Protein AF-K2G8P8-F1 (afdb_monomer_lite)

Sequence (103 aa):
MLDFNSLFNLWQKSDIKIIGENWNLTINSSLSLSWKKTIILESWNLTINKDLTYTDKDSSWAFIVKNWNIKISKDVKKISGIFITLNWAIQSLNNETTPNQLV

Organism: NCBI:txid1234023

Structure (mmCIF, N/CA/C/O backbone):
data_AF-K2G8P8-F1
#
_entry.id   AF-K2G8P8-F1
#
loop_
_atom_site.group_PDB
_atom_site.id
_atom_site.type_symbol
_atom_site.label_atom_id
_atom_site.label_alt_id
_atom_site.label_comp_id
_atom_site.label_asym_id
_atom_site.label_entity_id
_atom_site.label_seq_id
_atom_site.pdbx_PDB_ins_code
_atom_site.Cartn_x
_atom_site.Cartn_y
_atom_site.Cartn_z
_atom_site.occupancy
_atom_site.B_iso_or_equiv
_atom_site.auth_seq_id
_atom_site.auth_comp_id
_atom_site.auth_asym_id
_atom_site.auth_atom_id
_atom_site.pdbx_PDB_model_num
ATOM 1 N N . MET A 1 1 ? -0.888 15.565 10.089 1.00 52.66 1 MET A N 1
ATOM 2 C CA . MET A 1 1 ? -1.046 14.657 8.935 1.00 52.66 1 MET A CA 1
ATOM 3 C C . MET A 1 1 ? 0.206 13.805 8.907 1.00 52.66 1 MET A C 1
ATOM 5 O O . MET A 1 1 ? 1.278 14.389 8.838 1.00 52.66 1 MET A O 1
ATOM 9 N N . LEU A 1 2 ? 0.096 12.485 9.061 1.00 56.59 2 LEU A N 1
ATOM 10 C CA . LEU A 1 2 ? 1.245 11.591 8.902 1.00 56.59 2 LEU A CA 1
ATOM 11 C C . LEU A 1 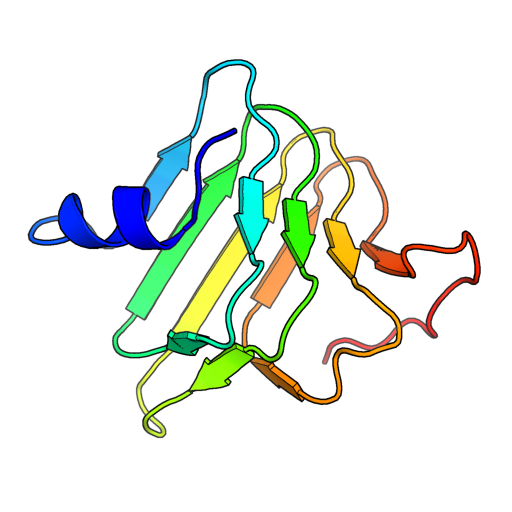2 ? 1.461 11.377 7.405 1.00 56.59 2 LEU A C 1
ATOM 13 O O . LEU A 1 2 ? 0.557 10.907 6.713 1.00 56.59 2 LEU A O 1
ATOM 17 N N . ASP A 1 3 ? 2.631 11.762 6.908 1.00 68.31 3 ASP A N 1
ATOM 18 C CA . ASP A 1 3 ? 3.044 11.387 5.563 1.00 68.31 3 ASP A CA 1
ATOM 19 C C . ASP A 1 3 ? 3.673 9.985 5.571 1.00 68.31 3 ASP A C 1
ATOM 21 O O . ASP A 1 3 ? 4.179 9.486 6.582 1.00 68.31 3 ASP A O 1
ATOM 25 N N . PHE A 1 4 ? 3.598 9.314 4.426 1.00 64.50 4 PHE A N 1
ATOM 26 C CA . PHE A 1 4 ? 4.121 7.961 4.281 1.00 64.50 4 PHE A CA 1
ATOM 27 C C . PHE A 1 4 ? 5.649 7.886 4.455 1.00 64.50 4 PHE A C 1
ATOM 29 O O . PHE A 1 4 ? 6.163 6.895 4.966 1.00 64.50 4 PHE A O 1
ATOM 36 N N . ASN A 1 5 ? 6.385 8.938 4.086 1.00 64.31 5 ASN A N 1
ATOM 37 C CA . ASN A 1 5 ? 7.850 8.962 4.165 1.00 64.31 5 ASN A CA 1
ATOM 38 C C . ASN A 1 5 ? 8.347 8.976 5.622 1.00 64.31 5 ASN A C 1
ATOM 40 O O . ASN A 1 5 ? 9.322 8.303 5.958 1.00 64.31 5 ASN A O 1
ATOM 44 N N . SER A 1 6 ? 7.629 9.659 6.513 1.00 62.97 6 SER A N 1
ATOM 45 C CA . SER A 1 6 ? 7.873 9.672 7.957 1.00 62.97 6 SER A CA 1
ATOM 46 C C . SER A 1 6 ? 7.628 8.298 8.578 1.00 62.97 6 SER A C 1
ATOM 48 O O . SER A 1 6 ? 8.346 7.896 9.492 1.00 62.97 6 SER A O 1
ATOM 50 N N . LEU A 1 7 ? 6.657 7.540 8.055 1.00 62.19 7 LEU A N 1
ATOM 51 C CA . LEU A 1 7 ? 6.458 6.147 8.447 1.00 62.19 7 LEU A CA 1
ATOM 52 C C . LEU A 1 7 ? 7.588 5.260 7.916 1.00 62.19 7 LEU A C 1
ATOM 54 O O . LEU A 1 7 ? 8.117 4.459 8.678 1.00 62.19 7 LEU A O 1
ATOM 58 N N . PHE A 1 8 ? 8.007 5.437 6.661 1.00 61.81 8 PHE A N 1
ATOM 59 C CA . PHE A 1 8 ? 9.050 4.627 6.021 1.00 61.81 8 PHE A CA 1
ATOM 60 C C . PHE A 1 8 ? 10.414 4.716 6.733 1.00 61.81 8 PHE A C 1
ATOM 62 O O . PHE A 1 8 ? 11.136 3.729 6.828 1.00 61.81 8 PHE A O 1
ATOM 69 N N . ASN A 1 9 ? 10.760 5.853 7.340 1.00 55.53 9 ASN A N 1
ATOM 70 C CA . ASN A 1 9 ? 12.002 5.967 8.122 1.00 55.53 9 ASN A CA 1
ATOM 71 C C . ASN A 1 9 ? 11.981 5.169 9.442 1.00 55.53 9 ASN A C 1
ATOM 73 O O . ASN A 1 9 ? 13.035 4.860 9.997 1.00 55.53 9 ASN A O 1
ATOM 77 N N . LEU A 1 10 ? 10.802 4.772 9.929 1.00 51.81 10 LEU A N 1
ATOM 78 C CA . LEU A 1 10 ? 10.640 3.917 11.111 1.00 51.81 10 LEU A CA 1
ATOM 79 C C . LEU A 1 10 ? 10.649 2.411 10.759 1.00 51.81 10 LEU A C 1
ATOM 81 O O . LEU A 1 10 ? 10.483 1.573 11.646 1.00 51.81 10 LEU A O 1
ATOM 85 N N . TRP A 1 11 ? 10.829 2.050 9.479 1.00 57.28 11 TRP A N 1
ATOM 86 C CA . TRP A 1 11 ? 10.592 0.705 8.922 1.00 57.28 11 TRP A CA 1
ATOM 87 C C . TRP A 1 11 ? 11.806 -0.221 8.810 1.00 57.28 11 TRP A C 1
ATOM 89 O O . TRP A 1 11 ? 11.780 -1.210 8.080 1.00 57.28 11 TRP A O 1
ATOM 99 N N . GLN A 1 12 ? 12.862 0.008 9.581 1.00 53.47 12 GLN A N 1
ATOM 100 C CA . GLN A 1 12 ? 14.030 -0.880 9.534 1.00 53.47 12 GLN A CA 1
ATOM 101 C C . GLN A 1 12 ? 13.802 -2.265 10.188 1.00 53.47 12 GLN A C 1
ATOM 103 O O . GLN A 1 12 ? 14.716 -3.083 10.161 1.00 53.47 12 GLN A O 1
ATOM 108 N N . 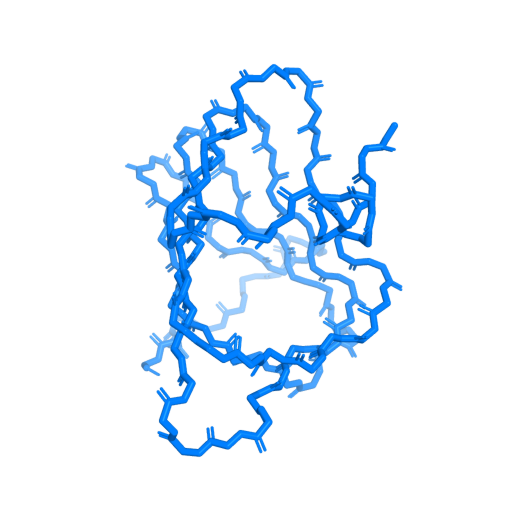LYS A 1 13 ? 12.640 -2.558 10.812 1.00 52.91 13 LYS A N 1
ATOM 109 C CA . LYS A 1 13 ? 12.514 -3.739 11.703 1.00 52.91 13 LYS A CA 1
ATOM 110 C C . LYS A 1 13 ? 11.241 -4.600 11.636 1.00 52.91 13 LYS A C 1
ATOM 112 O O . LYS A 1 13 ? 11.206 -5.598 12.349 1.00 52.91 13 LYS A O 1
ATOM 117 N N . SER A 1 14 ? 10.212 -4.297 10.837 1.00 62.28 14 SER A N 1
ATOM 118 C CA . SER A 1 14 ? 9.016 -5.166 10.795 1.00 62.28 14 SER A CA 1
ATOM 119 C C . SER A 1 14 ? 8.349 -5.262 9.426 1.00 62.28 14 SER A C 1
ATOM 121 O O . SER A 1 14 ? 8.365 -4.313 8.642 1.00 62.28 14 SER A O 1
ATOM 123 N N . ASP A 1 15 ? 7.756 -6.425 9.145 1.00 82.00 15 ASP A N 1
ATOM 124 C CA . ASP A 1 15 ? 6.991 -6.684 7.918 1.00 82.00 15 ASP A CA 1
ATOM 125 C C . ASP A 1 15 ? 5.512 -6.319 8.044 1.00 82.00 15 ASP A C 1
ATOM 127 O O . ASP A 1 15 ? 4.803 -6.228 7.047 1.00 82.00 15 ASP A O 1
ATOM 131 N N . ILE A 1 16 ? 5.056 -6.050 9.267 1.00 83.12 16 ILE A N 1
ATOM 132 C CA . ILE A 1 16 ? 3.704 -5.589 9.572 1.00 83.12 16 ILE A CA 1
ATOM 133 C C . ILE A 1 16 ? 3.804 -4.308 10.399 1.00 83.12 16 ILE A C 1
ATOM 135 O O . ILE A 1 16 ? 4.608 -4.221 11.336 1.00 83.12 16 ILE A O 1
ATOM 139 N N . LYS A 1 17 ? 2.976 -3.313 10.074 1.00 83.19 17 LYS A N 1
ATOM 140 C CA . LYS A 1 17 ? 2.814 -2.089 10.862 1.00 83.19 17 LYS A CA 1
ATOM 141 C C . LYS A 1 17 ? 1.339 -1.810 11.112 1.00 83.19 17 LYS A C 1
ATOM 143 O O . LYS A 1 17 ? 0.562 -1.725 10.170 1.00 83.19 17 LYS A O 1
ATOM 148 N N . ILE A 1 18 ? 0.991 -1.605 12.380 1.00 82.50 18 ILE A N 1
ATOM 149 C CA . ILE A 1 18 ? -0.333 -1.144 12.799 1.00 82.50 18 ILE A CA 1
ATOM 150 C C . ILE A 1 18 ? -0.263 0.363 13.073 1.00 82.50 18 ILE A C 1
ATOM 152 O O . ILE A 1 18 ? 0.661 0.837 13.743 1.00 82.50 18 ILE A O 1
ATOM 156 N N . ILE A 1 19 ? -1.218 1.111 12.526 1.00 80.94 19 ILE A N 1
ATOM 157 C CA . ILE A 1 19 ? -1.394 2.552 12.719 1.00 80.94 19 ILE A CA 1
ATOM 158 C C . ILE A 1 19 ? -2.740 2.747 13.420 1.00 80.94 19 ILE A C 1
ATOM 160 O O . ILE A 1 19 ? -3.798 2.630 12.800 1.00 80.94 19 ILE A O 1
ATOM 164 N N . GLY A 1 20 ? -2.676 2.966 14.736 1.00 69.00 20 GLY A N 1
ATOM 165 C CA . GLY A 1 20 ? -3.838 2.931 15.625 1.00 69.00 20 GLY A CA 1
ATOM 166 C C . GLY A 1 20 ? -4.472 4.284 15.950 1.00 69.00 20 GLY A C 1
ATOM 167 O O . GLY A 1 20 ? -5.657 4.321 16.253 1.00 69.00 20 GLY A O 1
ATOM 168 N N . GLU A 1 21 ? -3.753 5.406 15.863 1.00 70.94 21 GLU A N 1
ATOM 169 C CA . GLU A 1 21 ? -4.250 6.682 16.408 1.00 70.94 21 GLU A CA 1
ATOM 170 C C . GLU A 1 21 ? -4.615 7.702 15.319 1.00 70.94 21 GLU A C 1
ATOM 172 O O . GLU A 1 21 ? -3.779 8.016 14.480 1.00 70.94 21 GLU A O 1
ATOM 177 N N . ASN A 1 22 ? -5.868 8.189 15.359 1.00 61.94 22 ASN A N 1
ATOM 178 C CA . ASN A 1 22 ? -6.473 9.455 14.880 1.00 61.94 22 ASN A CA 1
ATOM 179 C C . ASN A 1 22 ? -5.959 10.190 13.623 1.00 61.94 22 ASN A C 1
ATOM 181 O O . ASN A 1 22 ? -6.331 11.343 13.393 1.00 61.94 22 ASN A O 1
ATOM 185 N N . TRP A 1 23 ? -5.176 9.557 12.762 1.00 67.19 23 TRP A N 1
ATOM 186 C CA . TRP A 1 23 ? -4.614 10.195 11.579 1.00 67.19 23 TRP A CA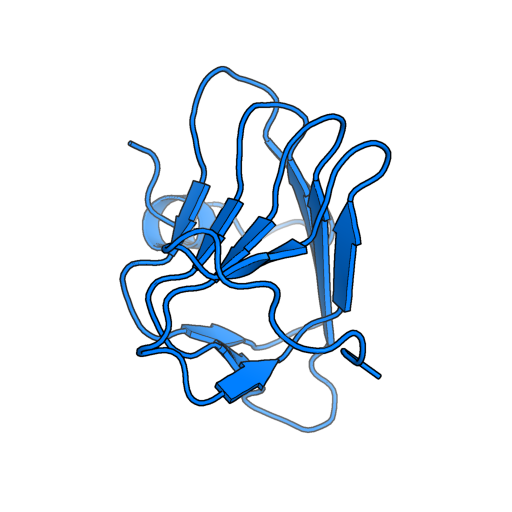 1
ATOM 187 C C . TRP A 1 23 ? -5.034 9.450 10.319 1.00 67.19 23 TRP A C 1
ATOM 189 O O . TRP A 1 23 ? -4.776 8.259 10.181 1.00 67.19 23 TRP A O 1
ATOM 199 N N . ASN A 1 24 ? -5.622 10.176 9.360 1.00 72.81 24 ASN A N 1
ATOM 200 C CA . ASN A 1 24 ? -5.671 9.698 7.979 1.00 72.81 24 ASN A CA 1
ATOM 201 C C . ASN A 1 24 ? -4.234 9.436 7.505 1.00 72.81 24 ASN A C 1
ATOM 203 O O . ASN A 1 24 ? -3.346 10.270 7.736 1.00 72.81 24 ASN A O 1
ATOM 207 N N . LEU A 1 25 ? -4.021 8.322 6.806 1.00 83.62 25 LEU A N 1
ATOM 208 C CA . LEU A 1 25 ? -2.786 8.101 6.064 1.00 83.62 25 LEU A CA 1
ATOM 209 C C . LEU A 1 25 ? -2.973 8.641 4.654 1.00 83.62 25 LEU A C 1
ATOM 211 O O . LEU A 1 25 ? -3.868 8.198 3.932 1.00 83.62 25 LEU A O 1
ATOM 215 N N . THR A 1 26 ? -2.099 9.556 4.252 1.00 85.88 26 THR A N 1
ATOM 216 C CA . THR A 1 26 ? -2.136 10.125 2.908 1.00 85.88 26 THR A CA 1
ATOM 217 C C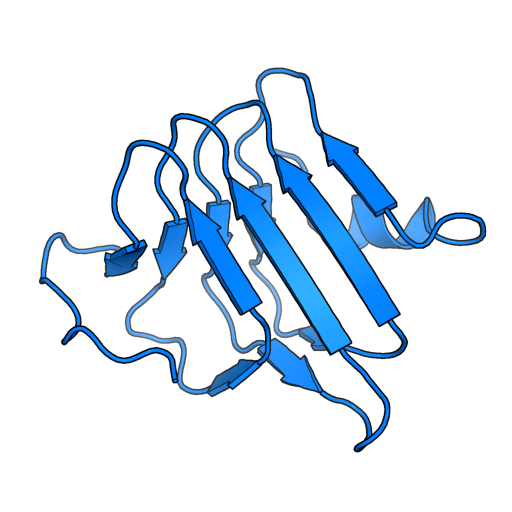 . THR A 1 26 ? -0.823 9.870 2.183 1.00 85.88 26 THR A C 1
ATOM 219 O O . THR A 1 26 ? 0.253 10.245 2.653 1.00 85.88 26 THR A O 1
ATOM 222 N N . ILE A 1 27 ? -0.919 9.273 0.999 1.00 86.44 27 ILE A N 1
ATOM 223 C CA . ILE A 1 27 ? 0.193 9.083 0.072 1.00 86.44 27 ILE A CA 1
ATOM 224 C C . ILE A 1 27 ? 0.141 10.206 -0.966 1.00 86.44 27 ILE A C 1
ATOM 226 O O . ILE A 1 27 ? -0.665 10.171 -1.894 1.00 86.44 27 ILE A O 1
ATOM 230 N N . ASN A 1 28 ? 0.994 11.217 -0.784 1.00 86.12 28 ASN A N 1
ATOM 231 C CA . ASN A 1 28 ? 1.048 12.425 -1.624 1.00 86.12 28 ASN A CA 1
ATOM 232 C C . ASN A 1 28 ? 2.236 12.467 -2.596 1.00 86.12 28 ASN A C 1
ATOM 234 O O . ASN A 1 28 ? 2.334 13.387 -3.406 1.00 86.12 28 ASN A O 1
ATOM 238 N N . SER A 1 29 ? 3.126 11.481 -2.534 1.00 84.38 29 SER A N 1
ATOM 239 C CA . SER A 1 29 ? 4.259 11.311 -3.443 1.00 84.38 29 SER A CA 1
ATOM 240 C C . SER A 1 29 ? 4.189 9.932 -4.076 1.00 84.38 29 SER A C 1
ATOM 242 O O . SER A 1 29 ? 3.709 8.999 -3.436 1.00 84.38 29 SER A O 1
ATOM 244 N N . SER A 1 30 ? 4.667 9.794 -5.314 1.00 84.19 30 SER A N 1
ATOM 245 C CA . SER A 1 30 ? 4.795 8.471 -5.924 1.00 84.19 30 SER A CA 1
ATOM 246 C C . SER A 1 30 ? 5.747 7.616 -5.094 1.00 84.19 30 SER A C 1
ATOM 248 O O . SER A 1 30 ? 6.782 8.112 -4.641 1.00 84.19 30 SER A O 1
ATOM 250 N N . LEU A 1 31 ? 5.389 6.351 -4.886 1.00 84.44 31 LEU A N 1
ATOM 251 C CA . LEU A 1 31 ? 6.176 5.426 -4.076 1.00 84.44 31 LEU A CA 1
ATOM 252 C C . LEU A 1 31 ? 6.595 4.210 -4.891 1.00 84.44 31 LEU A C 1
ATOM 254 O O . LEU A 1 31 ? 5.775 3.531 -5.514 1.00 84.44 31 LEU A O 1
ATOM 258 N N . SER A 1 32 ? 7.886 3.913 -4.799 1.00 87.56 32 SER A N 1
ATOM 259 C CA . SER A 1 32 ? 8.477 2.678 -5.293 1.00 87.56 32 SER A CA 1
ATOM 260 C C . SER A 1 32 ? 8.503 1.659 -4.156 1.00 87.56 32 SER A C 1
ATOM 262 O O . SER A 1 32 ? 9.290 1.768 -3.216 1.00 87.56 32 SER A O 1
ATOM 264 N N . LEU A 1 33 ? 7.594 0.693 -4.224 1.00 87.31 33 LEU A N 1
ATOM 265 C CA . LEU A 1 33 ? 7.377 -0.328 -3.210 1.00 87.31 33 LEU A CA 1
ATOM 266 C C . LEU A 1 33 ? 8.380 -1.471 -3.398 1.00 87.31 33 LEU A C 1
ATOM 268 O O . LEU A 1 33 ? 8.282 -2.233 -4.355 1.00 87.31 33 LEU A O 1
ATOM 272 N N . SER A 1 34 ? 9.317 -1.584 -2.463 1.00 87.00 34 SER A N 1
ATOM 273 C CA . SER A 1 34 ? 10.262 -2.702 -2.350 1.00 87.00 34 SER A CA 1
ATOM 274 C C . SER A 1 34 ? 9.900 -3.585 -1.157 1.00 87.00 34 SER A C 1
ATOM 276 O O . SER A 1 34 ? 9.217 -3.124 -0.238 1.00 87.00 34 SER A O 1
ATOM 278 N N . TRP A 1 35 ? 10.390 -4.825 -1.126 1.00 87.25 35 TRP A N 1
ATOM 279 C CA . TRP A 1 35 ? 10.192 -5.775 -0.018 1.00 87.25 35 TRP A CA 1
ATOM 280 C C . TRP A 1 35 ? 8.750 -6.284 0.131 1.00 87.25 35 TRP A C 1
ATOM 282 O O . TRP A 1 35 ? 7.866 -5.995 -0.677 1.00 87.25 35 TRP A O 1
ATOM 292 N N . LYS A 1 36 ? 8.530 -7.089 1.177 1.00 89.25 36 LYS A N 1
ATOM 293 C CA . LYS A 1 36 ? 7.245 -7.708 1.515 1.00 89.25 36 LYS A CA 1
ATOM 294 C C . LYS A 1 36 ? 6.686 -7.094 2.786 1.00 89.25 36 LYS A C 1
ATOM 296 O O . LYS A 1 36 ? 7.296 -7.260 3.839 1.00 89.25 36 LYS A O 1
ATOM 301 N N . LYS A 1 37 ? 5.585 -6.347 2.698 1.00 88.81 37 LYS A N 1
ATOM 302 C CA . LYS A 1 37 ? 5.123 -5.486 3.793 1.00 88.81 37 LYS A CA 1
ATOM 303 C C . LYS A 1 37 ? 3.601 -5.413 3.904 1.00 88.81 37 LYS A C 1
ATOM 305 O O . LYS A 1 37 ? 2.891 -5.453 2.908 1.00 88.81 37 LYS A O 1
ATOM 310 N N . THR A 1 38 ? 3.087 -5.261 5.120 1.00 90.06 38 THR A N 1
ATOM 311 C CA . THR A 1 38 ? 1.656 -5.085 5.403 1.00 90.06 38 THR A CA 1
ATOM 312 C C . THR A 1 38 ? 1.434 -3.878 6.305 1.00 90.06 38 THR A C 1
ATOM 314 O O . THR A 1 38 ? 2.046 -3.761 7.367 1.00 90.06 38 THR A O 1
ATOM 317 N N . ILE A 1 39 ? 0.521 -2.993 5.915 1.00 87.50 39 ILE A N 1
ATOM 318 C CA . ILE A 1 39 ? 0.051 -1.879 6.739 1.00 87.50 39 ILE A CA 1
ATOM 319 C C . ILE A 1 39 ? -1.380 -2.155 7.160 1.00 87.50 39 ILE A C 1
ATOM 321 O O . ILE A 1 39 ? -2.242 -2.393 6.320 1.00 87.50 39 ILE A O 1
ATOM 325 N N . ILE A 1 40 ? -1.634 -2.077 8.459 1.00 88.69 40 ILE A N 1
ATOM 326 C CA . ILE A 1 40 ? -2.966 -2.139 9.042 1.00 88.69 40 ILE A CA 1
ATOM 327 C C . ILE A 1 40 ? -3.284 -0.754 9.594 1.00 88.69 40 ILE A C 1
ATOM 329 O O . ILE A 1 40 ? -2.611 -0.268 10.502 1.00 88.69 40 ILE A O 1
ATOM 333 N N . LEU A 1 41 ? -4.304 -0.111 9.042 1.00 88.38 41 LEU A N 1
ATOM 334 C CA . LEU A 1 41 ? -4.852 1.138 9.541 1.00 88.38 41 LEU A CA 1
ATOM 335 C C . LEU A 1 41 ? -6.078 0.799 10.377 1.00 88.38 41 LEU A C 1
ATOM 337 O O . LEU A 1 41 ? -7.073 0.302 9.850 1.00 88.38 41 LEU A O 1
ATOM 341 N N . GLU A 1 42 ? -6.009 1.066 11.677 1.00 86.31 42 GLU A N 1
ATOM 342 C CA . GLU A 1 42 ? -7.171 0.929 12.563 1.00 86.31 42 GLU A CA 1
ATOM 343 C C . GLU A 1 42 ? -7.949 2.242 12.696 1.00 86.31 42 GLU A C 1
ATOM 345 O O . GLU A 1 42 ? -9.084 2.243 13.167 1.00 86.31 42 GLU A O 1
ATOM 350 N N . SER A 1 43 ? -7.354 3.345 12.234 1.00 75.12 43 SER A N 1
ATOM 351 C CA . SER A 1 43 ? -7.891 4.695 12.346 1.00 75.12 43 SER A CA 1
ATOM 352 C C . SER A 1 43 ? -7.940 5.405 10.993 1.00 75.12 43 SER A C 1
ATOM 354 O O . SER A 1 43 ? -6.922 5.541 10.320 1.00 75.12 43 SER A O 1
ATOM 356 N N . TRP A 1 44 ? -9.127 5.924 10.663 1.00 81.81 44 TRP A N 1
ATOM 357 C CA . TRP A 1 44 ? -9.449 6.793 9.527 1.00 81.81 44 TRP A CA 1
ATOM 358 C C . TRP A 1 44 ? -9.138 6.236 8.122 1.00 81.81 44 TRP A C 1
ATOM 360 O O . TRP A 1 44 ? -8.785 5.074 7.940 1.00 81.81 44 TRP A O 1
ATOM 370 N N . ASN A 1 45 ? -9.385 7.051 7.089 1.00 87.38 45 ASN A N 1
ATOM 371 C CA . ASN A 1 45 ? -9.282 6.624 5.694 1.00 87.38 45 ASN A CA 1
ATOM 372 C C . ASN A 1 45 ? -7.814 6.542 5.239 1.00 87.38 45 ASN A C 1
ATOM 374 O O . ASN A 1 45 ? -6.983 7.370 5.626 1.00 87.38 45 ASN A O 1
ATOM 378 N N . LEU A 1 46 ? -7.528 5.620 4.319 1.00 89.38 46 LEU A N 1
ATOM 379 C CA . LEU A 1 46 ? -6.329 5.674 3.479 1.00 89.38 46 LEU A CA 1
ATOM 380 C C . LEU A 1 46 ? -6.636 6.531 2.252 1.00 89.38 46 LEU A C 1
ATOM 382 O O . LEU A 1 46 ? -7.614 6.275 1.557 1.00 89.38 46 LEU A O 1
ATOM 386 N N . THR A 1 47 ? -5.804 7.527 1.967 1.00 90.50 47 THR A N 1
ATOM 387 C CA . THR A 1 47 ? -5.909 8.356 0.761 1.00 90.50 47 THR A CA 1
ATOM 388 C C . THR A 1 47 ? -4.663 8.204 -0.104 1.00 90.50 47 THR A C 1
ATOM 390 O O . THR A 1 47 ? -3.549 8.443 0.359 1.00 90.50 47 THR A O 1
ATOM 393 N N . ILE A 1 48 ? -4.845 7.831 -1.369 1.00 89.94 48 ILE A N 1
ATOM 394 C CA . ILE A 1 48 ? -3.776 7.605 -2.345 1.00 89.94 48 ILE A CA 1
ATOM 395 C C . ILE A 1 48 ? -3.917 8.639 -3.457 1.00 89.94 48 ILE A C 1
ATOM 397 O O . ILE A 1 48 ? -4.821 8.553 -4.284 1.00 89.94 48 ILE A O 1
ATOM 401 N N . ASN A 1 49 ? -3.019 9.621 -3.479 1.00 88.69 49 ASN A N 1
ATOM 402 C CA . ASN A 1 49 ? -3.050 10.717 -4.451 1.00 88.69 49 ASN A CA 1
ATOM 403 C C . ASN A 1 49 ? -2.015 10.564 -5.573 1.00 88.69 49 ASN A C 1
ATOM 405 O O . ASN A 1 49 ? -2.006 11.371 -6.504 1.00 88.69 49 ASN A O 1
ATOM 409 N N . LYS A 1 50 ? -1.123 9.573 -5.480 1.00 89.38 50 LYS A N 1
ATOM 410 C CA . LYS A 1 50 ? -0.029 9.331 -6.427 1.00 89.38 50 LYS A CA 1
ATOM 411 C C . LYS A 1 50 ? 0.195 7.842 -6.667 1.00 89.38 50 LYS A C 1
ATOM 413 O O . LYS A 1 50 ? -0.263 7.010 -5.891 1.00 89.38 50 LYS A O 1
ATOM 418 N N . ASP A 1 51 ? 0.910 7.550 -7.751 1.00 88.94 51 ASP A N 1
ATOM 419 C CA . ASP A 1 51 ? 1.192 6.190 -8.202 1.00 88.94 51 ASP A CA 1
ATOM 420 C C . ASP A 1 51 ? 1.963 5.368 -7.164 1.00 88.94 51 ASP A C 1
ATOM 422 O O . ASP A 1 51 ? 2.906 5.847 -6.524 1.00 88.94 51 ASP A O 1
ATOM 426 N N . LEU A 1 52 ? 1.585 4.096 -7.072 1.00 90.12 52 LEU A N 1
ATOM 427 C CA . LEU A 1 52 ? 2.279 3.059 -6.320 1.00 90.12 52 LEU A CA 1
ATOM 428 C C . LEU A 1 52 ? 2.769 2.002 -7.304 1.00 90.12 52 LEU A C 1
ATOM 430 O O . LEU A 1 52 ? 1.964 1.444 -8.050 1.00 90.12 52 LEU A O 1
ATOM 434 N N . THR A 1 53 ? 4.066 1.709 -7.303 1.00 91.44 53 THR A N 1
ATOM 435 C CA . THR A 1 53 ? 4.664 0.733 -8.228 1.00 91.44 53 THR A CA 1
ATOM 436 C C . THR A 1 53 ? 5.661 -0.162 -7.517 1.00 91.44 53 THR A C 1
ATOM 438 O O . THR A 1 53 ? 6.478 0.346 -6.752 1.00 91.44 53 THR A O 1
ATOM 441 N N . TYR A 1 54 ? 5.650 -1.467 -7.795 1.00 90.06 54 TYR A N 1
ATOM 442 C CA . TYR A 1 54 ? 6.707 -2.360 -7.313 1.00 90.06 54 TYR A CA 1
ATOM 443 C C . TYR A 1 54 ? 8.058 -2.061 -7.968 1.00 90.06 54 TYR A C 1
ATOM 445 O O . TYR A 1 54 ? 8.124 -1.739 -9.155 1.00 90.06 54 TYR A O 1
ATOM 453 N N . THR A 1 55 ? 9.135 -2.182 -7.191 1.00 89.69 55 THR A N 1
ATOM 454 C CA . THR A 1 55 ? 10.515 -2.056 -7.690 1.00 89.69 55 THR A CA 1
ATOM 455 C C . THR A 1 55 ? 11.006 -3.308 -8.402 1.00 89.69 55 THR A C 1
ATOM 457 O O . THR A 1 55 ? 11.877 -3.222 -9.264 1.00 89.69 55 THR A O 1
ATOM 460 N N . ASP A 1 56 ? 10.464 -4.467 -8.039 1.00 89.06 56 ASP A N 1
ATOM 461 C CA . ASP A 1 56 ? 10.884 -5.778 -8.518 1.00 89.06 56 ASP A CA 1
ATOM 462 C C . ASP A 1 56 ? 9.728 -6.787 -8.428 1.00 89.06 56 ASP A C 1
ATOM 464 O O . ASP A 1 56 ? 8.674 -6.512 -7.854 1.00 89.06 56 ASP A O 1
ATOM 468 N N . LYS A 1 57 ? 9.933 -7.967 -9.020 1.00 89.31 57 LYS A N 1
ATOM 469 C CA . LYS A 1 57 ? 8.932 -9.043 -9.091 1.00 89.31 57 LYS A CA 1
ATOM 470 C C . LYS A 1 57 ? 8.662 -9.749 -7.756 1.00 89.31 57 LYS A C 1
ATOM 472 O O . LYS A 1 57 ? 7.683 -10.481 -7.660 1.00 89.31 57 LYS A O 1
ATOM 477 N N . ASP A 1 58 ? 9.543 -9.587 -6.770 1.00 90.38 58 ASP A N 1
ATOM 478 C CA . ASP A 1 58 ? 9.489 -10.309 -5.495 1.00 90.38 58 ASP A CA 1
ATOM 479 C C . ASP A 1 58 ? 8.864 -9.451 -4.376 1.00 90.38 58 ASP A C 1
ATOM 481 O O . ASP A 1 58 ? 8.580 -9.947 -3.276 1.00 90.38 58 ASP A O 1
ATOM 485 N N . SER A 1 59 ? 8.627 -8.171 -4.667 1.00 89.25 59 SER A N 1
ATOM 486 C CA . SER A 1 59 ? 7.972 -7.200 -3.800 1.00 89.25 59 SER A CA 1
ATOM 487 C C . SER A 1 59 ? 6.473 -7.460 -3.688 1.00 89.25 59 SER A C 1
ATOM 489 O O . SER A 1 59 ? 5.791 -7.791 -4.655 1.00 89.25 59 SER A O 1
ATOM 491 N N . SER A 1 60 ? 5.941 -7.297 -2.479 1.00 89.12 60 SER A N 1
ATOM 492 C CA . SER A 1 60 ? 4.521 -7.506 -2.200 1.00 89.12 60 SER A CA 1
ATOM 493 C C . SER A 1 60 ? 4.075 -6.611 -1.058 1.00 89.12 60 SER A C 1
ATOM 495 O O . SER A 1 60 ? 4.733 -6.521 -0.027 1.00 89.12 60 SER A O 1
ATOM 497 N N . TRP A 1 61 ? 2.966 -5.911 -1.244 1.00 91.12 61 TRP A N 1
ATOM 498 C CA . TRP A 1 61 ? 2.473 -4.952 -0.262 1.00 91.12 61 TRP A CA 1
ATOM 499 C C . TRP A 1 61 ? 0.989 -5.151 -0.044 1.00 91.12 61 TRP A C 1
ATOM 501 O O . TRP A 1 61 ? 0.251 -5.297 -1.014 1.00 91.12 61 TRP A O 1
ATOM 511 N N . ALA A 1 62 ? 0.562 -5.118 1.212 1.00 91.62 62 ALA A N 1
ATOM 512 C CA . ALA A 1 62 ? -0.841 -5.150 1.588 1.00 91.62 62 ALA A CA 1
ATOM 513 C C . ALA A 1 62 ? -1.202 -3.929 2.440 1.00 91.62 62 ALA A C 1
ATOM 515 O O . ALA A 1 62 ? -0.462 -3.542 3.345 1.00 91.62 62 ALA A O 1
ATOM 516 N N . PHE A 1 63 ? -2.364 -3.346 2.169 1.00 90.25 63 PHE A N 1
ATOM 517 C CA . PHE A 1 63 ? -2.960 -2.257 2.930 1.00 90.25 63 PHE A CA 1
ATOM 518 C C . PHE A 1 63 ? -4.328 -2.718 3.422 1.00 90.25 63 PHE A C 1
ATOM 520 O O . PHE A 1 63 ? -5.226 -2.989 2.627 1.00 90.25 63 PHE A O 1
ATOM 527 N N . ILE A 1 64 ? -4.484 -2.816 4.736 1.00 90.81 64 ILE A N 1
ATOM 528 C CA . ILE A 1 64 ? -5.702 -3.269 5.400 1.00 90.81 64 ILE A CA 1
ATOM 529 C C . ILE A 1 64 ? -6.263 -2.087 6.182 1.00 90.81 64 ILE A C 1
ATOM 531 O O . ILE A 1 64 ? -5.643 -1.625 7.134 1.00 90.81 64 ILE A O 1
ATOM 535 N N . VAL A 1 65 ? -7.437 -1.598 5.796 1.00 90.19 65 VAL A N 1
ATOM 536 C CA . VAL A 1 65 ? -8.123 -0.489 6.468 1.00 90.19 65 VAL A CA 1
ATOM 537 C C . VAL A 1 65 ? -9.325 -1.030 7.238 1.00 90.19 65 VAL A C 1
ATOM 539 O O . VAL A 1 65 ? -10.294 -1.528 6.659 1.00 90.19 65 VAL A O 1
ATOM 542 N N . LYS A 1 66 ? -9.277 -0.950 8.567 1.00 88.25 66 LYS A N 1
ATOM 543 C CA . LYS A 1 66 ? -10.376 -1.389 9.433 1.00 88.25 66 LYS A CA 1
ATOM 544 C C . LYS A 1 66 ? -11.380 -0.253 9.566 1.00 88.25 66 LYS A C 1
ATOM 546 O O . LYS A 1 66 ? -11.012 0.837 9.976 1.00 88.25 66 LYS A O 1
ATOM 551 N N . ASN A 1 67 ? -12.652 -0.523 9.280 1.00 82.44 67 ASN A N 1
ATOM 552 C CA . ASN A 1 67 ? -13.766 0.396 9.551 1.00 82.44 67 ASN A CA 1
ATOM 553 C C . ASN A 1 67 ? -13.679 1.776 8.873 1.00 82.44 67 ASN A C 1
ATOM 555 O O . ASN A 1 67 ? -14.368 2.692 9.315 1.00 82.44 67 ASN A O 1
ATOM 559 N N . TRP A 1 68 ? -12.911 1.906 7.784 1.00 87.75 68 TRP A N 1
ATOM 560 C CA . TRP A 1 68 ? -12.790 3.143 7.006 1.00 87.75 68 TRP A CA 1
ATOM 561 C C . TRP A 1 68 ? -12.542 2.881 5.515 1.00 87.75 68 TRP A C 1
ATOM 563 O O . TRP A 1 68 ? -12.304 1.747 5.089 1.00 87.75 68 TRP A O 1
ATOM 573 N N . ASN A 1 69 ? -12.600 3.944 4.710 1.00 88.06 69 ASN A N 1
ATOM 574 C CA . ASN A 1 69 ? -12.484 3.864 3.257 1.0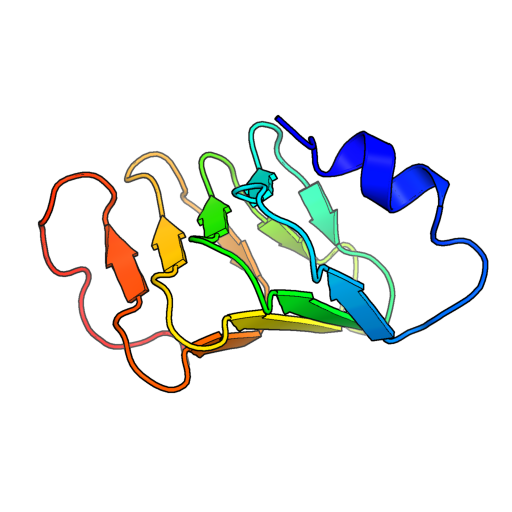0 88.06 69 ASN A CA 1
ATOM 575 C C . ASN A 1 69 ? -11.026 3.881 2.791 1.00 88.06 69 ASN A C 1
ATOM 577 O O . ASN A 1 69 ? -10.151 4.486 3.420 1.00 88.06 69 ASN A O 1
ATOM 581 N N . ILE A 1 70 ? -10.804 3.299 1.616 1.00 90.56 70 ILE A N 1
ATOM 582 C CA . ILE A 1 70 ? -9.618 3.561 0.800 1.00 90.56 70 ILE A CA 1
ATOM 583 C C . ILE A 1 70 ? -10.064 4.488 -0.325 1.00 90.56 70 ILE A C 1
ATOM 585 O O . ILE A 1 70 ? -10.975 4.157 -1.077 1.00 90.56 70 ILE A O 1
ATOM 589 N N . LYS A 1 71 ? -9.448 5.660 -0.425 1.00 90.56 71 LYS A N 1
ATOM 590 C CA . LYS A 1 71 ? -9.780 6.685 -1.412 1.00 90.56 71 LYS A CA 1
ATOM 591 C C . LYS A 1 71 ? -8.614 6.850 -2.373 1.00 90.56 71 LYS A C 1
ATOM 593 O O . LYS A 1 71 ? -7.500 7.131 -1.938 1.00 90.56 71 LYS A O 1
ATOM 598 N N . ILE A 1 72 ? -8.866 6.692 -3.666 1.00 89.50 72 ILE A N 1
ATOM 599 C CA . ILE A 1 72 ? -7.844 6.768 -4.713 1.00 89.50 72 ILE A CA 1
ATOM 600 C C . ILE A 1 72 ? -8.155 7.965 -5.612 1.00 89.50 72 ILE A C 1
ATOM 602 O O . ILE A 1 72 ? -9.275 8.117 -6.099 1.00 89.50 72 ILE A O 1
ATOM 606 N N . SER A 1 73 ? -7.179 8.847 -5.812 1.00 88.75 73 SER A N 1
ATOM 607 C CA . SER A 1 73 ? -7.316 9.972 -6.737 1.00 88.75 73 SER A CA 1
ATOM 608 C C . SER A 1 73 ? -7.414 9.486 -8.180 1.00 88.75 73 SER A C 1
ATOM 610 O O . SER A 1 73 ? -6.708 8.565 -8.583 1.00 88.75 73 SER A O 1
ATOM 612 N N . LYS A 1 74 ? -8.222 10.176 -8.990 1.00 82.56 74 LYS A N 1
ATOM 613 C CA . LYS A 1 74 ? -8.313 9.959 -10.444 1.00 82.56 74 LYS A CA 1
ATOM 614 C C . LYS A 1 74 ? -6.980 10.147 -11.179 1.00 82.56 74 LYS A C 1
ATOM 616 O O . LYS A 1 74 ? -6.819 9.662 -12.292 1.00 82.56 74 LYS A O 1
ATOM 621 N N . ASP A 1 75 ? -6.045 10.876 -10.569 1.00 85.31 75 ASP A N 1
ATOM 622 C CA . ASP A 1 75 ? -4.733 11.151 -11.157 1.00 85.31 75 ASP A CA 1
ATOM 623 C C . ASP A 1 75 ? -3.753 9.977 -10.970 1.00 85.31 75 ASP A C 1
ATOM 625 O O . ASP A 1 75 ? -2.653 10.003 -11.526 1.00 85.31 75 ASP A O 1
ATOM 629 N N . VAL A 1 76 ? -4.141 8.954 -10.196 1.00 86.19 76 VAL A N 1
ATOM 630 C CA . VAL A 1 76 ? -3.385 7.710 -10.021 1.00 86.19 76 VAL A CA 1
ATOM 631 C C . VAL A 1 76 ? -3.577 6.839 -11.258 1.00 86.19 76 VAL A C 1
ATOM 633 O O . VAL A 1 76 ? -4.684 6.419 -11.584 1.00 86.19 76 VAL A O 1
ATOM 636 N N . LYS A 1 77 ? -2.476 6.550 -11.943 1.00 88.19 77 LYS A N 1
ATOM 637 C CA . LYS A 1 77 ? -2.426 5.711 -13.145 1.00 88.19 77 LYS A CA 1
ATOM 638 C C . LYS A 1 77 ? -1.981 4.291 -12.835 1.00 88.19 77 LYS A C 1
ATOM 640 O O . LYS A 1 77 ? -2.309 3.374 -13.583 1.00 88.19 77 LYS A O 1
ATOM 645 N N . LYS A 1 78 ? -1.190 4.112 -11.776 1.00 88.00 78 LYS A N 1
ATOM 646 C CA . LYS A 1 78 ? -0.646 2.812 -11.375 1.00 88.00 78 LYS A CA 1
ATOM 647 C C . LYS A 1 78 ? -0.840 2.597 -9.888 1.00 88.00 78 LYS A C 1
ATOM 649 O O . LYS A 1 78 ? -0.461 3.441 -9.078 1.00 88.00 78 LYS A O 1
ATOM 654 N N . ILE A 1 79 ? -1.388 1.438 -9.546 1.00 89.31 79 ILE A N 1
ATOM 655 C CA . ILE A 1 79 ? -1.568 1.024 -8.165 1.00 89.31 79 ILE A CA 1
ATOM 656 C C . ILE A 1 79 ? -1.096 -0.421 -7.994 1.00 89.31 79 ILE A C 1
ATOM 658 O O . ILE A 1 79 ? -1.703 -1.365 -8.485 1.00 89.31 79 ILE A O 1
ATOM 662 N N . SER A 1 80 ? 0.048 -0.583 -7.338 1.00 90.44 80 SER A N 1
ATOM 663 C CA . SER A 1 80 ? 0.582 -1.877 -6.919 1.00 90.44 80 SER A CA 1
ATOM 664 C C . SER A 1 80 ? 0.286 -2.101 -5.441 1.00 90.44 80 SER A C 1
ATOM 666 O O . SER A 1 80 ? 0.509 -1.211 -4.619 1.00 90.44 80 SER A O 1
ATOM 668 N N . GLY A 1 81 ? -0.203 -3.290 -5.102 1.00 90.25 81 GLY A N 1
ATOM 669 C CA . GLY A 1 81 ? -0.585 -3.639 -3.738 1.00 90.25 81 GLY A CA 1
ATOM 670 C C . GLY A 1 81 ? -1.883 -4.429 -3.675 1.00 90.25 81 GLY A C 1
ATOM 671 O O . GLY A 1 81 ? -2.703 -4.383 -4.586 1.00 90.25 81 GLY A O 1
ATOM 672 N N . ILE A 1 82 ? -2.075 -5.115 -2.557 1.00 91.12 82 ILE A N 1
ATOM 673 C CA . ILE A 1 82 ? -3.352 -5.689 -2.147 1.00 91.12 82 ILE A CA 1
ATOM 674 C C . ILE A 1 82 ? -4.030 -4.670 -1.233 1.00 91.12 82 ILE A C 1
ATOM 676 O O . ILE A 1 82 ? -3.420 -4.187 -0.278 1.00 91.12 82 ILE A O 1
ATOM 680 N N . PHE A 1 83 ? -5.293 -4.351 -1.502 1.00 90.31 83 PHE A N 1
ATOM 681 C CA . PHE A 1 83 ? -6.059 -3.362 -0.744 1.00 90.31 83 PHE A CA 1
ATOM 682 C C . PHE A 1 83 ? -7.307 -4.020 -0.173 1.00 90.31 83 PHE A C 1
ATOM 684 O O . PHE A 1 83 ? -8.129 -4.553 -0.913 1.00 90.31 83 PHE A O 1
ATOM 691 N N . ILE A 1 84 ? -7.447 -3.988 1.149 1.00 90.31 84 ILE A N 1
ATOM 692 C CA . ILE A 1 84 ? -8.563 -4.596 1.872 1.00 90.31 84 ILE A CA 1
ATOM 693 C C . ILE A 1 84 ? -9.202 -3.528 2.752 1.00 90.31 84 ILE A C 1
ATOM 695 O O . ILE A 1 84 ? -8.515 -2.831 3.497 1.00 90.31 84 ILE A O 1
ATOM 699 N N . THR A 1 85 ? -10.528 -3.438 2.713 1.00 89.31 85 THR A N 1
ATOM 700 C CA . THR A 1 85 ? -11.322 -2.710 3.706 1.00 89.31 85 THR A CA 1
ATOM 701 C C . THR A 1 85 ? -12.347 -3.656 4.313 1.00 89.31 85 THR A C 1
ATOM 703 O O . THR A 1 85 ? -12.984 -4.425 3.598 1.00 89.31 85 THR A O 1
ATOM 706 N N . LEU A 1 86 ? -12.457 -3.660 5.643 1.00 79.88 86 LEU A N 1
ATOM 707 C CA . LEU A 1 86 ? -13.249 -4.672 6.353 1.00 79.88 86 LEU A CA 1
ATOM 708 C C . LEU A 1 86 ? -14.725 -4.304 6.538 1.00 79.88 86 LEU A C 1
ATOM 710 O O . LEU A 1 86 ? -15.496 -5.185 6.881 1.00 79.88 86 LEU A O 1
ATOM 714 N N . ASN A 1 87 ? -15.119 -3.043 6.332 1.00 73.44 87 ASN A N 1
ATOM 715 C CA . ASN A 1 87 ? -16.497 -2.580 6.584 1.00 73.44 87 ASN A CA 1
ATOM 716 C C . ASN A 1 87 ? -16.930 -1.391 5.703 1.00 73.44 87 ASN A C 1
ATOM 718 O O . ASN A 1 87 ? -17.969 -0.785 5.948 1.00 73.44 87 ASN A O 1
ATOM 722 N N . TRP A 1 88 ? -16.124 -1.020 4.707 1.00 82.56 88 TRP A N 1
ATOM 723 C CA . TRP A 1 88 ? -16.344 0.158 3.863 1.00 82.56 88 TRP A CA 1
ATOM 724 C C . TRP A 1 88 ? -15.981 -0.148 2.410 1.00 82.56 88 TRP A C 1
ATOM 726 O O . TRP A 1 88 ? -15.878 -1.309 2.025 1.00 82.56 88 TRP A O 1
ATOM 736 N N . ALA A 1 89 ? -15.830 0.887 1.585 1.00 81.50 89 ALA A N 1
ATOM 737 C CA . ALA A 1 89 ? -15.541 0.743 0.169 1.00 81.50 89 ALA A CA 1
ATOM 738 C C . ALA A 1 89 ? -14.153 1.282 -0.200 1.00 81.50 89 ALA A C 1
ATOM 740 O O . ALA A 1 89 ? -13.585 2.160 0.460 1.00 81.50 89 ALA A O 1
ATOM 741 N N . ILE A 1 90 ? -13.634 0.757 -1.307 1.00 83.62 90 ILE A N 1
ATOM 742 C CA . ILE A 1 90 ? -12.569 1.389 -2.081 1.00 83.62 90 ILE A CA 1
ATOM 743 C C . ILE A 1 90 ? -13.260 2.315 -3.087 1.00 83.62 90 ILE A C 1
ATOM 745 O O . ILE A 1 90 ? -14.132 1.873 -3.831 1.00 83.62 90 ILE A O 1
ATOM 749 N N . GLN A 1 91 ? -12.930 3.604 -3.064 1.00 82.81 91 GLN A N 1
ATOM 750 C CA . GLN A 1 91 ? -13.650 4.651 -3.796 1.00 82.81 91 GLN A CA 1
ATOM 751 C C . GLN A 1 91 ? -12.683 5.539 -4.582 1.00 82.81 91 GLN A C 1
ATOM 753 O O . GLN A 1 91 ? -11.562 5.796 -4.134 1.00 82.81 91 GLN A O 1
ATOM 758 N N . SER A 1 92 ? -13.146 6.098 -5.703 1.00 74.06 92 SER A N 1
ATOM 759 C CA . SER A 1 92 ? -12.491 7.273 -6.279 1.00 74.06 92 SER A CA 1
ATOM 760 C C . SER A 1 92 ? -12.708 8.486 -5.373 1.00 74.06 92 SER A C 1
ATOM 762 O O . SER A 1 92 ? -13.776 8.631 -4.774 1.00 74.06 92 SER A O 1
ATOM 764 N N . LEU A 1 93 ? -11.733 9.397 -5.295 1.00 62.91 93 LEU A N 1
ATOM 765 C CA . LEU A 1 93 ? -11.799 10.592 -4.436 1.00 62.91 93 LEU A CA 1
ATOM 766 C C . LEU A 1 93 ? -12.985 11.537 -4.732 1.00 62.91 93 LEU A C 1
ATOM 768 O O . LEU A 1 93 ? -13.259 12.412 -3.917 1.00 62.91 93 LEU A O 1
ATOM 772 N N . ASN A 1 94 ? -13.698 11.351 -5.850 1.00 59.53 94 ASN A N 1
ATOM 773 C CA . ASN A 1 94 ? -14.792 12.216 -6.306 1.00 59.53 94 ASN A CA 1
ATOM 774 C C . ASN A 1 94 ? -16.192 11.562 -6.246 1.00 59.53 94 ASN A C 1
ATOM 776 O O . ASN A 1 94 ? -17.083 11.991 -6.970 1.00 59.53 94 ASN A O 1
ATOM 780 N N . ASN A 1 95 ? -16.406 10.530 -5.417 1.00 50.50 95 ASN A N 1
ATOM 781 C CA . ASN A 1 95 ? -17.671 9.769 -5.311 1.00 50.50 95 ASN A CA 1
ATOM 782 C C . ASN A 1 95 ? -18.114 9.035 -6.592 1.00 50.50 95 ASN A C 1
ATOM 784 O O . AS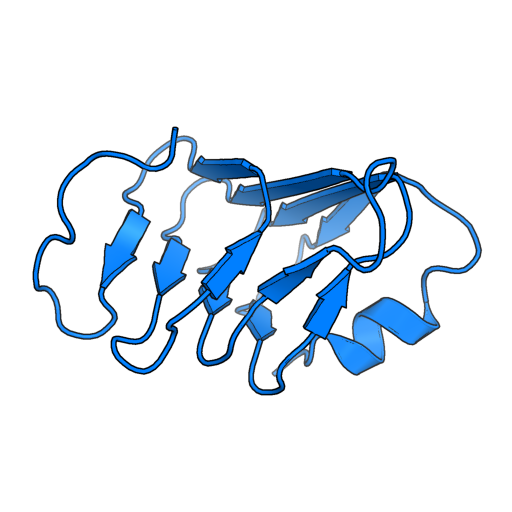N A 1 95 ? -19.200 8.458 -6.623 1.00 50.50 95 ASN A O 1
ATOM 788 N N . GLU A 1 96 ? -17.277 8.994 -7.626 1.00 48.94 96 GLU A N 1
ATOM 789 C CA . GLU A 1 96 ? -17.482 8.097 -8.756 1.00 48.94 96 GLU A CA 1
ATOM 790 C C . GLU A 1 96 ? -16.976 6.707 -8.366 1.00 48.94 96 GLU A C 1
ATOM 792 O O . GLU A 1 96 ? -15.838 6.519 -7.926 1.00 48.94 96 GLU A O 1
ATOM 797 N N . THR A 1 97 ? -17.853 5.717 -8.462 1.00 45.03 97 THR A N 1
ATOM 798 C CA . THR A 1 97 ? -17.497 4.316 -8.267 1.00 45.03 97 THR A CA 1
ATOM 799 C C . THR A 1 97 ? -16.517 3.921 -9.365 1.00 45.03 97 THR A C 1
ATOM 801 O O . THR A 1 97 ? -16.881 3.776 -10.528 1.00 45.03 97 THR A O 1
ATOM 804 N N . THR A 1 98 ? -15.243 3.754 -9.010 1.00 45.06 98 THR A N 1
ATOM 805 C CA . THR A 1 98 ? -14.304 3.043 -9.879 1.00 45.06 98 THR A CA 1
ATOM 806 C C . THR A 1 98 ? -14.800 1.606 -10.040 1.00 45.06 98 THR A C 1
ATOM 808 O O . THR A 1 98 ? -15.224 1.020 -9.039 1.00 45.06 98 THR A O 1
ATOM 811 N N . PRO A 1 99 ? -14.779 1.031 -11.257 1.00 37.72 99 PRO A N 1
ATOM 812 C CA . PRO A 1 99 ? -15.256 -0.324 -11.485 1.00 37.72 99 PRO A CA 1
ATOM 813 C C . PRO A 1 99 ? -14.568 -1.292 -10.527 1.00 37.72 99 PRO A C 1
ATOM 815 O O . PRO A 1 99 ? -13.348 -1.256 -10.366 1.00 37.72 99 PRO A O 1
ATOM 818 N N . ASN A 1 100 ? -15.367 -2.149 -9.890 1.00 43.34 100 ASN A N 1
ATOM 819 C CA . ASN A 1 100 ? -14.879 -3.301 -9.147 1.00 43.34 100 ASN A CA 1
ATOM 820 C C . ASN A 1 100 ? -13.989 -4.139 -10.067 1.00 43.34 100 ASN A C 1
ATOM 822 O O . ASN A 1 100 ? -14.518 -4.896 -10.874 1.00 43.34 100 ASN A O 1
ATOM 826 N N . GLN A 1 101 ? -12.671 -3.985 -9.945 1.00 38.59 101 GLN A N 1
ATOM 827 C CA . GLN A 1 101 ? -11.657 -5.024 -10.131 1.00 38.59 101 GLN A CA 1
ATOM 828 C C . GLN A 1 101 ? -10.269 -4.420 -9.875 1.00 38.59 101 GLN A C 1
ATOM 830 O O . GLN A 1 101 ? -9.584 -3.941 -10.772 1.00 38.59 101 GLN A O 1
ATOM 835 N N . LEU A 1 102 ? -9.860 -4.463 -8.608 1.00 39.69 102 LEU A N 1
ATOM 836 C CA . LEU A 1 102 ? -8.474 -4.773 -8.277 1.00 39.69 102 LEU A CA 1
ATOM 837 C C . LEU A 1 102 ? -8.426 -6.306 -8.250 1.00 39.69 102 LEU A C 1
ATOM 839 O O . LEU A 1 102 ? -8.985 -6.905 -7.330 1.00 39.69 102 LEU A O 1
ATOM 843 N N . VAL A 1 103 ? -7.895 -6.920 -9.309 1.00 34.38 103 VAL A N 1
ATOM 844 C CA . VAL A 1 103 ? -7.507 -8.342 -9.301 1.00 34.38 103 VAL A CA 1
ATOM 845 C C . VAL A 1 103 ? -6.059 -8.420 -8.853 1.00 34.38 103 VAL A C 1
ATOM 847 O O . VAL A 1 103 ? -5.259 -7.621 -9.391 1.00 34.38 103 VAL A O 1
#

Foldseek 3Di:
DDEVVNVVVVPPDDQEEEDADDDAYEHPDEDAFEAHHEYEYAYEEHEYEEEYHYPDPHGAYEYEYEPYEYEYEPVYPHYGYHYYYDHDYHDYNVRDRDDPDPD

Secondary structure (DSSP, 8-state):
-EEHHHHHTT-SS-SEEEE-SS--EEE-S-EEE-SEEEEEE-SS-EEE-S-EEESSTT-EEEEEESSS-EEE-TT---B-SEEEESSS-EEETTS----S---

pLDDT: mean 77.84, std 15.57, range [34.38, 91.62]

Radius of gyration: 12.9 Å; chains: 1; bounding box: 32×25×30 Å